Protein 4EQP (pdb70)

Organism: Staphylococcus aureus (NCBI:txid1280)

CATH classification: 2.40.50.90

Sequence (129 aa):
LHHKEPATLIKKAIDGDTTVVKLMMYKGQPMMTFRLLLLVDTPEFNEKKYGPEASAFTKKMVENAKKKDEVVEFDKGQQRTTDKYGRGLAYIIYADGKMVNEALVRQGLAKVAYVYKGNNTHEQQLLRKAEAQAKKEKLNIWS

Solvent-accessible surface area: 7107 Å² total; per-residue (Å²): 81,113,89,21,110,11,88,52,69,106,26,77,23,0,9,13,0,58,0,74,21,160,52,115,76,42,43,0,24,2,11,2,0,53,4,19,95,132,135,86,164,44,0,56,92,0,18,58,50,0,96,136,28,2,79,92,18,191,120,12,24,0,7,11,7,167,26,128,114,71,32,176,154,52,64,0,28,0,0,0,15,7,80,49,116,11,0,0,52,3,0,0,68,65,0,10,0,96,16,25,125,48,146,194,40,8,51,75,33,31,126,79,0,92,132,3,24,40,70,0,94,162,90,132,49,50,40,48,98

Structure (mmCIF, N/CA/C/O backbone):
data_4EQP
#
_entry.id   4EQP
#
_cell.length_a   31.167
_cell.length_b   60.487
_cell.length_c   38.124
_cell.angle_alpha   90.000
_cell.angle_beta   94.280
_cell.angle_gamma   90.000
#
_symmetry.space_group_name_H-M   'P 1 21 1'
#
loop_
_entity.id
_entity.type
_entity.pdbx_description
1 polymer Thermonuclease
2 non-polymer 'CALCIUM ION'
3 non-polymer "THYMIDINE-3',5'-DIPHOSPHATE"
4 water water
#
loop_
_atom_site.group_PDB
_atom_site.id
_atom_site.type_symbol
_atom_site.label_atom_id
_atom_site.label_alt_id
_atom_site.label_comp_id
_atom_site.label_asym_id
_atom_site.label_entity_id
_atom_site.label_seq_id
_atom_site.pdbx_PDB_ins_code
_atom_site.Cartn_x
_atom_site.Cartn_y
_atom_site.Cartn_z
_atom_site.occupancy
_atom_site.B_iso_or_equiv
_atom_site.auth_seq_id
_atom_site.auth_comp_id
_atom_site.auth_asym_id
_atom_site.auth_atom_id
_atom_site.pdbx_PDB_model_num
ATOM 1 N N . LEU A 1 7 ? 1.370 -39.243 -8.991 1.00 23.12 7 LEU A N 1
ATOM 2 C CA . LEU A 1 7 ? 2.547 -39.769 -8.219 1.00 18.44 7 LEU A CA 1
ATOM 3 C C . LEU A 1 7 ? 2.306 -41.171 -7.688 1.00 19.26 7 LEU A C 1
ATOM 4 O O . LEU A 1 7 ? 1.133 -41.619 -7.571 1.00 22.72 7 LEU A O 1
ATOM 9 N N . HIS A 1 8 ? 3.376 -41.860 -7.330 1.00 16.47 8 HIS A N 1
ATOM 10 C CA A HIS A 1 8 ? 3.177 -43.161 -6.781 0.50 17.45 8 HIS A CA 1
ATOM 11 C CA B HIS A 1 8 ? 3.351 -43.280 -6.958 0.50 15.04 8 HIS A CA 1
ATOM 12 C C . HIS A 1 8 ? 4.103 -43.465 -5.649 1.00 15.08 8 HIS A C 1
ATOM 13 O O . HIS A 1 8 ? 5.246 -42.976 -5.545 1.00 15.31 8 HIS A O 1
ATOM 26 N N . LYS A 1 9 ? 3.560 -44.209 -4.707 1.00 14.68 9 LYS A N 1
ATOM 27 C CA . LYS A 1 9 ? 4.317 -44.631 -3.544 1.00 14.02 9 LYS A CA 1
ATOM 28 C C . LYS A 1 9 ? 5.171 -45.845 -3.905 1.00 12.17 9 LYS A C 1
ATOM 29 O O . LYS A 1 9 ? 4.753 -46.767 -4.636 1.00 15.41 9 LYS A O 1
ATOM 35 N N . GLU A 1 10 ? 6.400 -45.844 -3.399 1.00 11.79 10 GLU A N 1
ATOM 36 C CA . GLU A 1 10 ? 7.377 -46.921 -3.572 1.00 11.49 10 GLU A CA 1
ATOM 37 C C . GLU A 1 10 ? 7.873 -47.420 -2.232 1.00 11.89 10 GLU A C 1
ATOM 38 O O . GLU A 1 10 ? 7.977 -46.670 -1.270 1.00 11.44 10 GLU A O 1
ATOM 44 N N . PRO A 1 11 ? 8.326 -48.683 -2.171 1.00 11.97 11 PRO A N 1
ATOM 45 C CA . PRO A 1 11 ? 8.787 -49.203 -0.902 1.00 12.70 11 PRO A CA 1
ATOM 46 C C . PRO A 1 11 ? 10.118 -48.590 -0.471 1.00 11.81 11 PRO A C 1
ATOM 47 O O . PRO A 1 11 ? 11.002 -48.268 -1.270 1.00 12.40 11 PRO A O 1
ATOM 51 N N . ALA A 1 12 ? 10.266 -48.580 0.858 1.00 11.73 12 ALA A N 1
ATOM 52 C CA . ALA A 1 12 ? 11.585 -48.289 1.497 1.00 10.51 12 ALA A CA 1
ATOM 53 C C . ALA A 1 12 ? 11.575 -48.880 2.854 1.00 11.88 12 ALA A C 1
ATOM 54 O O . ALA A 1 12 ? 10.499 -49.195 3.376 1.00 15.43 12 ALA A O 1
ATOM 56 N N . THR A 1 13 ? 12.738 -49.068 3.438 1.00 12.80 13 THR A N 1
ATOM 57 C CA . THR A 1 13 ? 12.825 -49.412 4.839 1.00 14.33 13 THR A CA 1
ATOM 58 C C . THR A 1 13 ? 13.626 -48.370 5.612 1.00 12.97 13 THR A C 1
ATOM 59 O O . THR A 1 13 ? 14.568 -47.808 5.108 1.00 13.84 13 THR A O 1
ATOM 63 N N . LEU A 1 14 ? 13.265 -48.152 6.855 1.00 13.13 14 LEU A N 1
ATOM 64 C CA . LEU A 1 14 ? 13.976 -47.197 7.677 1.00 14.20 14 LEU A CA 1
ATOM 65 C C . LEU A 1 14 ? 15.372 -47.771 7.913 1.00 13.34 14 LEU A C 1
ATOM 66 O O . LEU A 1 14 ? 15.526 -48.910 8.388 1.00 16.06 14 LEU A O 1
ATOM 71 N N . ILE A 1 15 ? 16.367 -46.912 7.780 1.00 13.21 15 ILE A N 1
ATOM 72 C CA . ILE A 1 15 ? 17.708 -47.161 8.330 1.00 16.62 15 ILE A CA 1
ATOM 73 C C . ILE A 1 15 ? 17.864 -46.385 9.639 1.00 17.41 15 ILE A C 1
ATOM 74 O O . ILE A 1 15 ? 18.181 -46.993 10.684 1.00 20.87 15 ILE A O 1
ATOM 79 N N . LYS A 1 16 ? 17.660 -45.077 9.619 1.00 16.79 16 LYS A N 1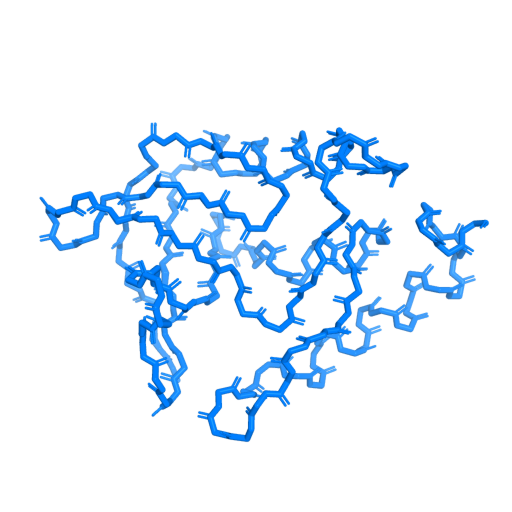
ATOM 80 C CA A LYS A 1 16 ? 17.664 -44.340 10.851 0.50 18.63 16 LYS A CA 1
ATOM 81 C CA B LYS A 1 16 ? 17.789 -44.288 10.839 0.50 19.58 16 LYS A CA 1
ATOM 82 C C . LYS A 1 16 ? 17.048 -42.971 10.695 1.00 18.68 16 LYS A C 1
ATOM 83 O O . LYS A 1 16 ? 17.210 -42.257 9.693 1.00 17.77 16 LYS A O 1
ATOM 94 N N . ALA A 1 17 ? 16.310 -42.597 11.711 1.00 20.14 17 ALA A N 1
ATOM 95 C CA . ALA A 1 17 ? 15.839 -41.261 11.840 1.00 20.96 17 ALA A CA 1
ATOM 96 C C . ALA A 1 17 ? 17.030 -40.306 12.017 1.00 20.42 17 ALA A C 1
ATOM 97 O O . ALA A 1 17 ? 18.057 -40.689 12.613 1.00 25.30 17 ALA A O 1
ATOM 99 N N . ILE A 1 18 ? 16.966 -39.126 11.408 1.00 15.75 18 ILE A N 1
ATOM 100 C CA . ILE A 1 18 ? 18.040 -38.156 11.555 1.00 15.23 18 ILE A CA 1
ATOM 101 C C . ILE A 1 18 ? 17.557 -36.896 12.271 1.00 15.65 18 ILE A C 1
ATOM 102 O O . ILE A 1 18 ? 17.974 -36.628 13.413 1.00 17.79 18 ILE A O 1
ATOM 107 N N . ASP A 1 19 ? 16.634 -36.147 11.674 1.00 14.02 19 ASP A N 1
ATOM 108 C CA . ASP A 1 19 ? 16.042 -34.994 12.363 1.00 13.42 19 ASP A CA 1
ATOM 109 C C . ASP A 1 19 ? 14.631 -34.781 11.868 1.00 12.23 19 ASP A C 1
ATOM 110 O O . ASP A 1 19 ? 14.060 -35.683 11.285 1.00 13.27 19 ASP A O 1
ATOM 115 N N . GLY A 1 20 ? 14.064 -33.609 12.088 1.00 12.26 20 GLY A N 1
ATOM 116 C CA . GLY A 1 20 ? 12.658 -33.434 11.756 1.00 12.53 20 GLY A CA 1
ATOM 117 C C . GLY A 1 20 ? 12.321 -33.642 10.271 1.00 9.73 20 GLY A C 1
ATOM 118 O O . GLY A 1 20 ? 11.243 -34.107 9.946 1.00 10.80 20 GLY A O 1
ATOM 119 N N . ASP A 1 21 ? 13.220 -33.253 9.367 1.00 10.46 21 ASP A N 1
ATOM 120 C CA . ASP A 1 21 ? 12.926 -33.299 7.927 1.00 9.68 21 ASP A CA 1
ATOM 121 C C . ASP A 1 21 ? 13.923 -34.072 7.139 1.00 8.72 21 ASP A C 1
ATOM 122 O O . ASP A 1 21 ? 13.883 -33.998 5.886 1.00 8.94 21 ASP A O 1
ATOM 127 N N . THR A 1 22 ? 14.753 -34.911 7.784 1.00 10.28 22 THR A N 1
ATOM 128 C CA A THR A 1 22 ? 15.645 -35.830 7.053 0.67 9.81 22 THR A CA 1
ATOM 129 C CA B THR A 1 22 ? 15.723 -35.766 7.107 0.33 10.54 22 THR A CA 1
ATOM 130 C C . THR A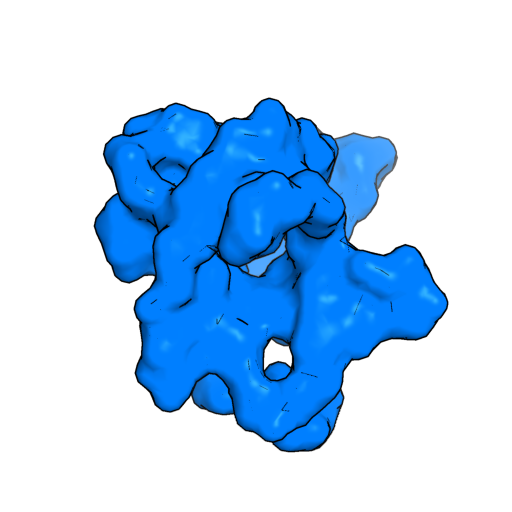 1 22 ? 15.608 -37.169 7.712 1.00 10.33 22 THR A C 1
ATOM 131 O O . THR A 1 22 ? 15.571 -37.303 8.944 1.00 11.81 22 THR A O 1
ATOM 138 N N . VAL A 1 23 ? 15.631 -38.191 6.874 1.00 10.96 23 VAL A N 1
ATOM 139 C CA A VAL A 1 23 ? 15.617 -39.552 7.353 0.50 11.89 23 VAL A CA 1
ATOM 140 C CA B VAL A 1 23 ? 15.470 -39.610 7.305 0.50 11.90 23 VAL A CA 1
ATOM 141 C C . VAL A 1 23 ? 16.381 -40.427 6.402 1.00 12.87 23 VAL A C 1
ATOM 142 O O . VAL A 1 23 ? 16.366 -40.225 5.172 1.00 13.30 23 VAL A O 1
ATOM 149 N N . LYS A 1 24 ? 17.100 -41.391 6.951 1.00 12.33 24 LYS A N 1
ATOM 150 C CA . LYS A 1 24 ? 17.888 -42.340 6.137 1.00 12.25 24 LYS A CA 1
ATOM 151 C C . LYS A 1 24 ? 17.062 -43.571 5.903 1.00 11.40 24 LYS A C 1
ATOM 152 O O . LYS A 1 24 ? 16.620 -44.229 6.871 1.00 13.54 24 LYS A O 1
ATOM 158 N N . LEU A 1 25 ? 16.823 -43.879 4.633 1.00 11.17 25 LEU A N 1
ATOM 159 C CA . LEU A 1 25 ? 16.039 -45.037 4.210 1.00 11.58 25 LEU A CA 1
ATOM 160 C C . LEU A 1 25 ? 16.813 -45.885 3.234 1.00 12.15 25 LEU A C 1
ATOM 161 O O . LEU A 1 25 ? 17.661 -45.385 2.493 1.00 13.41 25 LEU A O 1
ATOM 166 N N . MET A 1 26 ? 16.442 -47.159 3.173 1.00 11.03 26 MET A N 1
ATOM 167 C CA A MET A 1 26 ? 16.933 -48.030 2.111 0.50 11.79 26 MET A CA 1
ATOM 168 C CA B MET A 1 26 ? 16.964 -47.990 2.100 0.50 11.56 26 MET A CA 1
ATOM 169 C C . MET A 1 26 ? 15.908 -47.973 0.999 1.00 10.00 26 MET A C 1
ATOM 170 O O . MET A 1 26 ? 14.755 -48.379 1.226 1.00 12.49 26 MET A O 1
ATOM 179 N N . TYR A 1 27 ? 16.303 -47.549 -0.199 1.00 10.44 27 TYR A N 1
ATOM 180 C CA . TYR A 1 27 ? 15.428 -47.385 -1.339 1.00 10.36 27 TYR A CA 1
ATOM 181 C C . TYR A 1 27 ? 16.032 -48.097 -2.532 1.00 11.23 27 TYR A C 1
ATOM 182 O O . TYR A 1 27 ? 17.230 -47.880 -2.807 1.00 11.50 27 TYR A O 1
ATOM 191 N N . LYS A 1 28 ? 15.272 -49.002 -3.129 1.00 12.35 28 LYS A N 1
ATOM 192 C CA . LYS A 1 28 ? 15.816 -49.892 -4.176 1.00 13.07 28 LYS A CA 1
ATOM 193 C C . LYS A 1 28 ? 17.107 -50.555 -3.693 1.00 13.25 28 LYS A C 1
ATOM 194 O O . LYS A 1 28 ? 18.039 -50.784 -4.468 1.00 15.77 28 LYS A O 1
ATOM 200 N N . GLY A 1 29 ? 17.130 -50.939 -2.424 1.00 11.26 29 GLY A N 1
ATOM 201 C CA . GLY A 1 29 ? 18.256 -51.693 -1.850 1.00 11.46 29 GLY A CA 1
ATOM 202 C C . GLY A 1 29 ? 19.496 -50.883 -1.567 1.00 10.54 29 GLY A C 1
ATOM 203 O O . GLY A 1 29 ? 20.473 -51.487 -1.190 1.00 11.87 29 GLY A O 1
ATOM 204 N N . GLN A 1 30 ? 19.434 -49.530 -1.645 1.00 11.31 30 GLN A N 1
ATOM 205 C CA . GLN A 1 30 ? 20.603 -48.675 -1.402 1.00 11.24 30 GLN A CA 1
ATOM 206 C C . GLN A 1 30 ? 20.294 -47.689 -0.287 1.00 9.78 30 GLN A C 1
ATOM 207 O O . GLN A 1 30 ? 19.178 -47.149 -0.226 1.00 11.72 30 GLN A O 1
ATOM 213 N N . PRO A 1 31 ? 21.265 -47.391 0.561 1.00 11.38 31 PRO A N 1
ATOM 214 C CA . PRO A 1 31 ? 21.009 -46.389 1.600 1.00 12.61 31 PRO A CA 1
ATOM 215 C C . PRO A 1 31 ? 20.976 -45.003 0.972 1.00 14.29 31 PRO A C 1
ATOM 216 O O . PRO A 1 31 ? 21.889 -44.648 0.221 1.00 16.23 31 PRO A O 1
ATOM 220 N N . MET A 1 32 ? 20.029 -44.179 1.407 1.00 14.54 32 MET A N 1
ATOM 221 C CA A MET A 1 32 ? 19.951 -42.797 0.976 0.50 16.20 32 MET A CA 1
ATOM 222 C CA B MET A 1 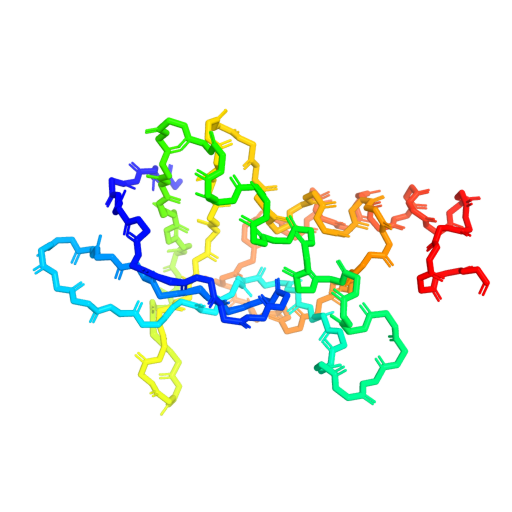32 ? 19.870 -42.800 0.899 0.50 16.71 32 MET A CA 1
ATOM 223 C C . MET A 1 32 ? 19.392 -41.933 2.067 1.00 15.52 32 MET A C 1
ATOM 224 O O . MET A 1 32 ? 18.455 -42.333 2.793 1.00 15.64 32 MET A O 1
ATOM 233 N N . THR A 1 33 ? 19.948 -40.742 2.171 1.00 12.62 33 THR A N 1
ATOM 234 C CA . THR A 1 33 ? 19.341 -39.715 3.029 1.00 11.37 33 THR A CA 1
ATOM 235 C C . THR A 1 33 ? 18.251 -39.047 2.233 1.00 10.39 33 THR A C 1
ATOM 236 O O . THR A 1 33 ? 18.524 -38.524 1.157 1.00 11.99 33 THR A O 1
ATOM 240 N N . PHE A 1 34 ? 17.036 -39.003 2.752 1.00 9.90 34 PHE A N 1
ATOM 241 C CA . PHE A 1 34 ? 15.912 -38.243 2.174 1.00 9.36 34 PHE A CA 1
ATOM 242 C C . PHE A 1 34 ? 15.651 -36.962 2.935 1.00 9.00 34 PHE A C 1
ATOM 243 O O . PHE A 1 34 ? 15.629 -36.956 4.170 1.00 10.96 34 PHE A O 1
ATOM 251 N N . ARG A 1 35 ? 15.469 -35.903 2.188 1.00 8.90 35 ARG A N 1
ATOM 252 C CA . ARG A 1 35 ? 14.998 -34.624 2.652 1.00 8.45 35 ARG A CA 1
ATOM 253 C C . ARG A 1 35 ? 13.540 -34.523 2.273 1.00 8.40 35 ARG A C 1
ATOM 254 O O . ARG A 1 35 ? 13.183 -34.663 1.087 1.00 9.47 35 ARG A O 1
ATOM 262 N N . LEU A 1 36 ? 12.695 -34.191 3.221 1.00 7.77 36 LEU A N 1
ATOM 263 C CA A LEU A 1 36 ? 11.259 -34.122 2.959 0.50 7.54 36 LEU A CA 1
ATOM 264 C CA B LEU A 1 36 ? 11.236 -34.091 2.977 0.50 7.55 36 LEU A CA 1
ATOM 265 C C . LEU A 1 36 ? 10.907 -32.908 2.107 1.00 7.69 36 LEU A C 1
ATOM 266 O O . LEU A 1 36 ? 11.336 -31.758 2.405 1.00 9.16 36 LEU A O 1
ATOM 275 N N . LEU A 1 37 ? 10.167 -33.142 1.029 1.00 7.19 37 LEU A N 1
ATOM 276 C CA . LEU A 1 37 ? 9.719 -32.027 0.185 1.00 7.33 37 LEU A CA 1
ATOM 277 C C . LEU A 1 37 ? 8.788 -31.094 0.898 1.00 7.14 37 LEU A C 1
ATOM 278 O O . LEU A 1 37 ? 7.943 -31.492 1.706 1.00 7.98 37 LEU A O 1
ATOM 283 N N . LEU A 1 38 ? 8.925 -29.807 0.554 1.00 7.73 38 LEU A N 1
ATOM 284 C CA . LEU A 1 38 ? 7.944 -28.740 0.851 1.00 7.79 38 LEU A CA 1
ATOM 285 C C . LEU A 1 38 ? 7.869 -28.322 2.310 1.00 7.20 38 LEU A C 1
ATOM 286 O O . LEU A 1 38 ? 6.978 -27.552 2.660 1.00 8.57 38 LEU A O 1
ATOM 291 N N . VAL A 1 39 ? 8.854 -28.738 3.117 1.00 7.47 39 VAL A N 1
ATOM 292 C CA . VAL A 1 39 ? 8.807 -28.372 4.527 1.00 8.15 39 VAL A CA 1
ATOM 293 C C . VAL A 1 39 ? 10.149 -27.922 5.008 1.00 7.60 39 VAL A C 1
ATOM 294 O O . VAL A 1 39 ? 11.190 -28.203 4.411 1.00 8.86 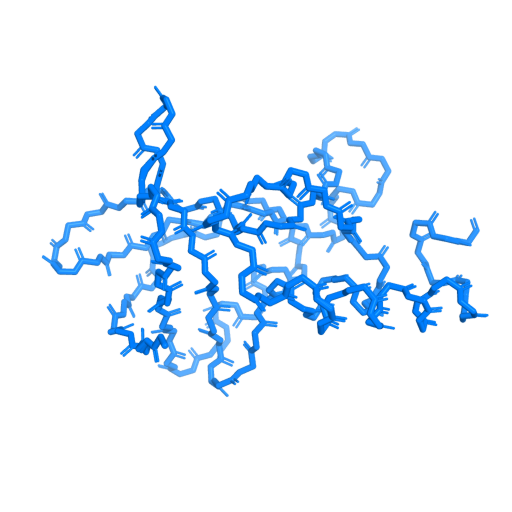39 VAL A O 1
ATOM 298 N N . ASP A 1 40 ? 10.112 -27.263 6.162 1.00 8.91 40 ASP A N 1
ATOM 299 C CA . ASP A 1 40 ? 11.337 -26.896 6.900 1.00 10.31 40 ASP A CA 1
ATOM 300 C C . ASP A 1 40 ? 11.056 -27.069 8.380 1.00 9.20 40 ASP A C 1
ATOM 301 O O . ASP A 1 40 ? 10.219 -26.372 8.939 1.00 11.20 40 ASP A O 1
ATOM 306 N N . THR A 1 41 ? 11.717 -28.043 9.013 1.00 10.75 41 THR A N 1
ATOM 307 C CA . THR A 1 41 ? 11.689 -28.144 10.478 1.00 11.24 41 THR A CA 1
ATOM 308 C C . THR A 1 41 ? 12.817 -27.298 11.056 1.00 11.90 41 THR A C 1
ATOM 309 O O . THR A 1 41 ? 13.855 -27.154 10.428 1.00 13.02 41 THR A O 1
ATOM 313 N N . PRO A 1 42 ? 12.693 -26.901 12.310 1.00 12.30 42 PRO A N 1
ATOM 314 C CA . PRO A 1 42 ? 13.840 -26.242 12.989 1.00 14.56 42 PRO A CA 1
ATOM 315 C C . PRO A 1 42 ? 14.982 -27.254 13.109 1.00 16.03 42 PRO A C 1
ATOM 316 O O . PRO A 1 42 ? 14.753 -28.460 13.189 1.00 15.37 42 PRO A O 1
ATOM 320 N N . GLU A 1 43 ? 16.225 -26.760 13.090 1.00 18.24 43 GLU A N 1
ATOM 321 C CA . GLU A 1 43 ? 17.372 -27.607 13.381 1.00 19.49 43 GLU A CA 1
ATOM 322 C C . GLU A 1 43 ? 17.300 -28.097 14.841 1.00 20.11 43 GLU A C 1
ATOM 323 O O . GLU A 1 43 ? 16.635 -27.479 15.690 1.00 19.13 43 GLU A O 1
ATOM 329 N N . PHE A 1 44 ? 17.939 -29.242 15.094 1.00 19.10 50 PHE A N 1
ATOM 330 C CA . PHE A 1 44 ? 17.910 -29.798 16.426 1.00 21.90 50 PHE A CA 1
ATOM 331 C C . PHE A 1 44 ? 18.297 -28.801 17.508 1.00 24.70 50 PHE A C 1
ATOM 332 O O . PHE A 1 44 ? 17.719 -28.801 18.596 1.00 25.54 50 PHE A O 1
ATOM 340 N N . ASN A 1 45 ? 19.241 -27.911 17.218 1.00 24.11 51 ASN A N 1
ATOM 341 C CA . ASN A 1 45 ? 19.643 -26.923 18.215 1.00 27.53 51 ASN A CA 1
ATOM 342 C C . ASN A 1 45 ? 18.713 -25.715 18.381 1.00 26.39 51 ASN A C 1
ATOM 343 O O . ASN A 1 45 ? 18.982 -24.837 19.181 1.00 28.72 51 ASN A O 1
ATOM 348 N N . GLU A 1 46 ? 17.579 -25.705 17.678 1.00 23.77 52 GLU A N 1
ATOM 349 C CA . GLU A 1 46 ? 16.659 -24.537 17.687 1.00 22.77 52 GLU A CA 1
ATOM 350 C C . GLU A 1 46 ? 15.337 -24.869 18.386 1.00 22.55 52 GLU A C 1
ATOM 351 O O . GLU A 1 46 ? 15.048 -26.040 18.602 1.00 22.51 52 GLU A O 1
ATOM 357 N N . LYS A 1 47 ? 14.533 -23.871 18.734 1.00 24.06 53 LYS A N 1
ATOM 358 C CA A LYS A 1 47 ? 13.269 -24.146 19.390 0.50 24.33 53 LYS A CA 1
ATOM 359 C CA B LYS A 1 47 ? 13.275 -24.159 19.397 0.50 24.51 53 LYS A CA 1
ATOM 360 C C . LYS A 1 47 ? 12.392 -25.033 18.507 1.00 22.32 53 LYS A C 1
ATOM 361 O O . LYS A 1 47 ? 12.264 -24.785 17.313 1.00 21.71 53 LYS A O 1
ATOM 372 N N . TYR A 1 48 ? 11.780 -26.042 19.118 1.00 19.76 54 TYR A N 1
ATOM 373 C CA . TYR A 1 48 ? 10.969 -27.061 18.441 1.00 17.91 54 TYR A CA 1
ATOM 374 C C . TYR A 1 48 ? 11.740 -28.061 17.639 1.00 18.30 54 TYR A C 1
ATOM 375 O O . TYR A 1 48 ? 11.129 -28.959 17.078 1.00 17.66 54 TYR A O 1
ATOM 384 N N . GLY A 1 49 ? 13.058 -27.887 17.517 1.00 19.41 55 GLY A N 1
ATOM 385 C CA . GLY A 1 49 ? 13.895 -28.821 16.764 1.00 18.15 55 GLY A CA 1
ATOM 386 C C . GLY A 1 49 ? 13.851 -30.219 17.355 1.00 17.00 55 GLY A C 1
ATOM 387 O O . GLY A 1 49 ? 13.616 -31.193 16.650 1.00 17.61 55 GLY A O 1
ATOM 388 N N . PRO A 1 50 ? 14.075 -30.344 18.677 1.00 18.25 56 PRO A N 1
ATOM 389 C CA . PRO A 1 50 ? 14.013 -31.671 19.289 1.00 18.81 56 PRO A CA 1
ATOM 390 C C . PRO A 1 50 ? 12.622 -32.273 19.160 1.00 16.16 56 PRO A C 1
ATOM 391 O O . PRO A 1 50 ? 12.506 -33.478 18.933 1.00 16.43 56 PRO A O 1
ATOM 395 N N . GLU A 1 51 ? 11.567 -31.452 19.260 1.00 16.56 57 GLU A N 1
ATOM 396 C CA . GLU A 1 51 ? 10.192 -31.960 19.173 1.00 16.48 57 GLU A CA 1
ATOM 397 C C . GLU A 1 51 ? 9.874 -32.413 17.726 1.00 14.01 57 GLU A C 1
ATOM 398 O O . GLU A 1 51 ? 9.286 -33.489 17.515 1.00 15.22 57 GLU A O 1
ATOM 404 N N . ALA A 1 52 ? 10.378 -31.664 16.723 1.00 14.50 58 ALA A N 1
ATOM 405 C CA . ALA A 1 52 ? 10.233 -32.095 15.329 1.00 13.28 58 ALA A CA 1
ATOM 406 C C . ALA A 1 52 ? 11.001 -33.381 15.074 1.00 13.09 58 ALA A C 1
ATOM 407 O O . ALA A 1 52 ? 10.438 -34.325 14.440 1.00 12.92 58 ALA A O 1
ATOM 409 N N . SER A 1 53 ? 12.251 -33.485 15.574 1.00 12.88 59 SER A N 1
ATOM 410 C CA . SER A 1 53 ? 12.970 -34.718 15.380 1.00 13.62 59 SER A CA 1
ATOM 411 C C . SER A 1 53 ? 12.233 -35.900 16.002 1.00 13.66 59 SER A C 1
ATOM 412 O O . SER A 1 53 ? 12.192 -36.991 15.410 1.00 14.74 59 SER A O 1
ATOM 415 N N . ALA A 1 54 ? 11.712 -35.717 17.220 1.00 14.31 60 ALA A N 1
ATOM 416 C CA . ALA A 1 54 ? 11.059 -36.820 17.910 1.00 16.11 60 ALA A CA 1
ATOM 417 C C . ALA A 1 54 ? 9.771 -37.247 17.207 1.00 16.07 60 ALA A C 1
ATOM 418 O O . ALA A 1 54 ? 9.453 -38.437 17.146 1.00 16.23 60 ALA A O 1
ATOM 420 N N . PHE A 1 55 ? 9.064 -36.268 16.634 1.00 14.78 61 PHE A N 1
ATOM 421 C CA . PHE A 1 55 ? 7.816 -36.547 15.936 1.00 14.53 61 PHE A CA 1
ATOM 422 C C . PHE A 1 55 ? 8.066 -37.380 14.660 1.00 13.33 61 PHE A C 1
ATOM 423 O O . PHE A 1 55 ? 7.428 -38.390 14.436 1.00 13.91 61 PHE A O 1
ATOM 431 N N . THR A 1 56 ? 9.038 -36.966 13.854 1.00 12.43 62 THR A N 1
ATOM 432 C CA . THR A 1 56 ? 9.394 -37.717 12.635 1.00 11.85 62 THR A CA 1
ATOM 433 C C . THR A 1 56 ? 9.905 -39.112 12.993 1.00 13.66 62 THR A C 1
ATOM 434 O O . THR A 1 56 ? 9.472 -40.102 12.403 1.00 14.02 62 THR A O 1
ATOM 438 N N . LYS A 1 57 ? 10.751 -39.189 14.027 1.00 13.94 63 LYS A N 1
ATOM 439 C CA . LYS A 1 57 ? 11.310 -40.492 14.402 1.00 15.60 63 LYS A CA 1
ATOM 440 C C . LYS A 1 57 ? 10.221 -41.478 14.809 1.00 16.66 63 LYS A C 1
ATOM 441 O O . LYS A 1 57 ? 10.234 -42.646 14.395 1.00 16.50 63 LYS A O 1
ATOM 447 N N . LYS A 1 58 ? 9.306 -41.037 15.633 1.00 16.06 64 LYS A N 1
ATOM 448 C CA . LYS A 1 58 ? 8.225 -41.895 16.059 1.00 18.27 64 LYS A CA 1
ATOM 449 C C . LYS A 1 58 ? 7.386 -42.378 14.911 1.00 16.66 64 LYS A C 1
ATOM 450 O O . LYS A 1 58 ? 7.089 -43.508 14.813 1.00 17.77 64 LYS A O 1
ATOM 456 N N . MET A 1 59 ? 7.038 -41.492 13.995 1.00 16.56 65 MET A N 1
ATOM 457 C CA . MET A 1 59 ? 6.282 -41.933 12.852 1.00 16.01 65 MET A CA 1
ATOM 458 C C . MET A 1 59 ? 6.967 -42.986 12.026 1.00 16.29 65 MET A C 1
ATOM 459 O O . MET A 1 59 ? 6.394 -43.970 11.713 1.00 18.58 65 MET A O 1
ATOM 464 N N . VAL A 1 60 ? 8.203 -42.760 11.681 1.00 14.86 66 VAL A N 1
ATOM 465 C CA . VAL A 1 60 ? 8.859 -43.636 10.743 1.00 15.92 66 VAL A CA 1
ATOM 466 C C . VAL A 1 60 ? 9.325 -44.952 11.392 1.00 17.71 66 VAL A C 1
ATOM 467 O O . VAL A 1 60 ? 9.412 -45.918 10.716 1.00 17.89 66 VAL A O 1
ATOM 471 N N . GLU A 1 61 ? 9.599 -44.913 12.683 1.00 15.76 67 GLU A N 1
ATOM 472 C CA . GLU A 1 61 ? 10.022 -46.115 13.452 1.00 20.16 67 GLU A CA 1
ATOM 473 C C . GLU A 1 61 ? 8.849 -46.994 13.779 1.00 20.39 67 GLU A C 1
ATOM 474 O O . GLU A 1 61 ? 8.957 -48.221 13.702 1.00 22.68 67 GLU A O 1
ATOM 480 N N . ASN A 1 62 ? 7.724 -46.383 14.161 1.00 21.26 68 ASN A N 1
ATOM 481 C CA . ASN A 1 62 ? 6.591 -47.192 14.640 1.00 23.67 68 ASN A CA 1
ATOM 482 C C . ASN A 1 62 ? 5.770 -47.797 13.496 1.00 21.46 68 ASN A C 1
ATOM 483 O O . ASN A 1 62 ? 5.054 -48.760 13.662 1.00 24.57 68 ASN A O 1
ATOM 488 N N . ALA A 1 63 ? 5.946 -47.272 12.292 1.00 20.35 69 ALA A N 1
ATOM 489 C CA . ALA A 1 63 ? 5.202 -47.746 11.140 1.00 19.83 69 ALA A CA 1
ATOM 490 C C . ALA A 1 63 ? 5.590 -49.150 10.793 1.00 21.27 69 ALA A C 1
ATOM 491 O O . ALA A 1 63 ? 6.792 -49.443 10.754 1.00 23.44 69 ALA A O 1
ATOM 493 N N . LYS A 1 64 ? 4.613 -49.906 10.311 1.00 21.43 70 LYS A N 1
ATOM 494 C CA . LYS A 1 64 ? 4.883 -51.213 9.722 1.00 24.47 70 LYS A CA 1
ATOM 495 C C . LYS A 1 64 ? 5.506 -51.078 8.335 1.00 22.14 70 LYS A C 1
ATOM 496 O O . LYS A 1 64 ? 6.283 -51.927 7.920 1.00 24.69 70 LYS A O 1
ATOM 502 N N . LYS A 1 65 ? 5.089 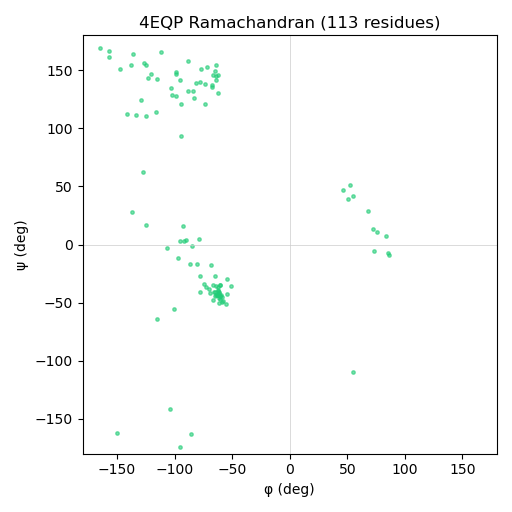-50.041 7.629 1.00 19.60 71 LYS A N 1
ATOM 503 C CA A LYS A 1 65 ? 5.425 -49.847 6.213 0.50 18.31 71 LYS A CA 1
ATOM 504 C CA B LYS A 1 65 ? 5.419 -49.843 6.208 0.50 18.45 71 LYS A CA 1
ATOM 505 C C . LYS A 1 65 ? 5.773 -48.386 6.018 1.00 16.59 71 LYS A C 1
ATOM 506 O O . LYS A 1 65 ? 4.899 -47.508 6.154 1.00 16.45 71 LYS A O 1
ATOM 517 N N . ASP A 1 66 ? 7.039 -48.103 5.690 1.00 14.00 72 ASP A N 1
ATOM 518 C CA . ASP A 1 66 ? 7.383 -46.752 5.190 1.00 12.91 72 ASP A CA 1
ATOM 519 C C . ASP A 1 66 ? 7.461 -46.764 3.658 1.00 12.63 72 ASP A C 1
ATOM 520 O O . ASP A 1 66 ? 7.820 -47.778 3.043 1.00 13.17 72 ASP A O 1
ATOM 525 N N . GLU A 1 67 ? 7.085 -45.640 3.030 1.00 11.69 73 GLU A N 1
ATOM 526 C CA . GLU A 1 67 ? 7.105 -45.514 1.588 1.00 10.79 73 GLU A CA 1
ATOM 527 C C . GLU A 1 67 ? 7.652 -44.131 1.217 1.00 11.50 73 GLU A C 1
ATOM 528 O O . GLU A 1 67 ? 7.536 -43.155 1.977 1.00 12.25 73 GLU A O 1
ATOM 534 N N . VAL A 1 68 ? 8.199 -44.091 0.014 1.00 10.29 74 VAL A N 1
ATOM 535 C CA A VAL A 1 68 ? 8.708 -42.873 -0.621 0.50 11.32 74 VAL A CA 1
ATOM 536 C CA B VAL A 1 68 ? 8.581 -42.787 -0.545 0.50 10.36 74 VAL A CA 1
ATOM 537 C C . VAL A 1 68 ? 7.834 -42.513 -1.813 1.00 11.10 74 VAL A C 1
ATOM 538 O O . VAL A 1 68 ? 7.508 -43.412 -2.589 1.00 12.63 74 VAL A O 1
ATOM 545 N N . GLU A 1 69 ? 7.551 -41.236 -2.035 1.00 10.71 75 GLU A N 1
ATOM 546 C CA . GLU A 1 69 ? 6.816 -40.812 -3.225 1.00 10.61 75 GLU A CA 1
ATOM 547 C C . GLU A 1 69 ? 7.574 -39.628 -3.782 1.00 9.96 75 GLU A C 1
ATOM 548 O O . GLU A 1 69 ? 7.603 -38.553 -3.190 1.00 9.98 75 GLU A O 1
ATOM 554 N N . PHE A 1 70 ? 8.195 -39.830 -4.953 1.00 9.36 76 PHE A N 1
ATOM 555 C CA . PHE A 1 70 ? 8.832 -38.733 -5.627 1.00 9.83 76 PHE A CA 1
ATOM 556 C C . PHE A 1 70 ? 7.808 -37.858 -6.303 1.00 10.38 76 PHE A C 1
ATOM 557 O O . PHE A 1 70 ? 6.703 -38.282 -6.627 1.00 12.12 76 PHE A O 1
ATOM 565 N N . ASP A 1 71 ? 8.124 -36.565 -6.446 1.00 11.20 77 ASP A N 1
ATOM 566 C CA . ASP A 1 71 ? 7.289 -35.667 -7.287 1.00 11.01 77 ASP A CA 1
ATOM 567 C C . ASP A 1 71 ? 7.731 -35.744 -8.746 1.00 12.43 77 ASP A C 1
ATOM 568 O O . ASP A 1 71 ? 8.451 -36.689 -9.097 1.00 14.54 77 ASP A O 1
ATOM 573 N N . LYS A 1 72 ? 7.331 -34.779 -9.559 1.00 12.75 78 LYS A N 1
ATOM 574 C CA . LYS A 1 72 ? 7.504 -34.859 -10.995 1.00 14.34 78 LYS A CA 1
ATOM 575 C C . LYS A 1 72 ? 8.866 -34.355 -11.429 1.00 15.14 78 LYS A C 1
ATOM 576 O O . LYS A 1 72 ? 9.236 -34.511 -12.613 1.00 17.90 78 LYS A O 1
ATOM 582 N N . GLY A 1 73 ? 9.550 -33.615 -10.568 1.00 14.39 79 GLY A N 1
ATOM 583 C CA . GLY A 1 73 ? 10.796 -32.950 -10.897 1.00 16.29 79 GLY A CA 1
ATOM 584 C C . GLY A 1 73 ? 11.991 -33.682 -10.308 1.00 14.95 79 GLY A C 1
ATOM 585 O O . GLY A 1 73 ? 12.093 -34.919 -10.281 1.00 16.46 79 GLY A O 1
ATOM 586 N N . GLN A 1 74 ? 12.925 -32.897 -9.865 1.00 16.60 80 GLN A N 1
ATOM 587 C CA A GLN A 1 74 ? 14.206 -33.381 -9.380 0.50 20.60 80 GLN A CA 1
ATOM 588 C CA B GLN A 1 74 ? 14.160 -33.404 -9.348 0.50 20.38 80 GLN A CA 1
ATOM 589 C C . GLN A 1 74 ? 14.014 -34.373 -8.213 1.00 16.81 80 GLN A C 1
ATOM 590 O O . GLN A 1 74 ? 13.268 -34.085 -7.344 1.00 16.24 80 GLN A O 1
ATOM 601 N N . ARG A 1 75 ? 14.701 -35.489 -8.288 1.00 14.88 81 ARG A N 1
ATOM 602 C CA . ARG A 1 75 ? 14.627 -36.509 -7.243 1.00 14.45 81 ARG A CA 1
ATOM 603 C C . ARG A 1 75 ? 15.739 -36.457 -6.233 1.00 13.62 81 ARG A C 1
ATOM 604 O O . ARG A 1 75 ? 15.686 -37.125 -5.208 1.00 12.89 81 ARG A O 1
ATOM 612 N N . THR A 1 76 ? 16.783 -35.678 -6.520 1.00 14.51 82 THR A N 1
ATOM 613 C CA A THR A 1 76 ? 17.836 -35.476 -5.539 0.50 15.16 82 THR A CA 1
ATOM 614 C CA B THR A 1 76 ? 17.952 -35.539 -5.650 0.50 16.63 82 THR A CA 1
ATOM 615 C C . THR A 1 76 ? 18.250 -34.024 -5.565 1.00 15.44 82 THR A C 1
ATOM 616 O O . THR A 1 76 ? 17.998 -33.284 -6.538 1.00 19.06 82 THR A O 1
ATOM 623 N N . ASP A 1 77 ? 18.746 -33.544 -4.436 1.00 13.89 83 ASP A N 1
ATOM 624 C CA . ASP A 1 77 ? 19.223 -32.185 -4.344 1.00 13.76 83 ASP A CA 1
ATOM 625 C C . ASP A 1 77 ? 20.727 -32.106 -4.562 1.00 13.85 83 ASP A C 1
ATOM 626 O O . ASP A 1 77 ? 21.375 -33.128 -4.814 1.00 14.72 83 ASP A O 1
ATOM 631 N N . LYS A 1 78 ? 21.281 -30.917 -4.381 1.00 14.76 84 LYS A N 1
ATOM 632 C CA . LYS A 1 78 ? 22.665 -30.656 -4.695 1.00 14.75 84 LYS A CA 1
ATOM 633 C C . LYS A 1 78 ? 23.583 -31.416 -3.731 1.00 15.51 84 LYS A C 1
ATOM 634 O O . LYS A 1 78 ? 24.785 -31.506 -4.003 1.00 16.98 84 LYS A O 1
ATOM 640 N N . TYR A 1 79 ? 23.071 -31.883 -2.591 1.00 12.68 85 TYR A N 1
ATOM 641 C CA . TYR A 1 79 ? 23.875 -32.634 -1.609 1.00 14.00 85 TYR A CA 1
ATOM 642 C C . TYR A 1 79 ? 23.705 -34.139 -1.832 1.00 15.65 85 TYR A C 1
ATOM 643 O O . TYR A 1 79 ? 24.326 -34.908 -1.103 1.00 19.81 85 TYR A O 1
ATOM 652 N N . GLY A 1 80 ? 22.963 -34.565 -2.835 1.00 12.84 86 GLY A N 1
ATOM 653 C CA . GLY A 1 80 ? 22.759 -35.996 -3.027 1.00 14.32 86 GLY A CA 1
ATOM 654 C C . GLY A 1 80 ? 21.641 -36.559 -2.172 1.00 13.12 86 GLY A C 1
ATOM 655 O O . GLY A 1 80 ? 21.480 -37.794 -2.146 1.00 16.03 86 GLY A O 1
ATOM 656 N N . ARG A 1 81 ? 20.880 -35.711 -1.465 1.00 11.73 87 ARG A N 1
ATOM 657 C CA . ARG A 1 81 ? 19.728 -36.222 -0.718 1.00 11.34 87 ARG A CA 1
ATOM 658 C C . ARG A 1 81 ? 18.569 -36.488 -1.642 1.00 11.12 87 ARG A C 1
ATOM 659 O O . ARG A 1 81 ? 18.309 -35.701 -2.554 1.00 13.31 87 ARG A O 1
ATOM 667 N N . GLY A 1 82 ? 17.854 -37.574 -1.420 1.00 10.82 88 GLY A N 1
ATOM 668 C CA . GLY A 1 82 ? 16.574 -37.803 -2.092 1.00 11.66 88 GLY A CA 1
ATOM 669 C C . GLY A 1 82 ? 15.568 -36.750 -1.723 1.00 10.15 88 GLY A C 1
ATOM 670 O O . GLY A 1 82 ? 15.583 -36.298 -0.553 1.00 12.93 88 GLY A O 1
ATOM 671 N N . LEU A 1 83 ? 14.711 -36.366 -2.620 1.00 9.67 89 LEU A N 1
ATOM 672 C CA . LEU A 1 83 ? 13.639 -35.397 -2.339 1.00 9.97 89 LEU A CA 1
ATOM 673 C C . LEU A 1 83 ? 12.304 -36.101 -2.506 1.00 10.81 89 LEU A C 1
ATOM 674 O O . LEU A 1 83 ? 11.964 -36.476 -3.655 1.00 10.90 89 LEU A O 1
ATOM 679 N N . ALA A 1 84 ? 11.543 -36.261 -1.437 1.00 9.06 90 ALA A N 1
ATOM 680 C CA . ALA A 1 84 ? 10.318 -37.048 -1.575 1.00 9.03 90 ALA A CA 1
ATOM 681 C C . ALA A 1 84 ? 9.332 -36.688 -0.511 1.00 8.02 90 ALA A C 1
ATOM 682 O O . ALA A 1 84 ? 9.625 -36.025 0.505 1.00 8.55 90 ALA A O 1
ATOM 684 N N . TYR A 1 85 ? 8.092 -37.154 -0.749 1.00 8.24 91 TYR A N 1
ATOM 685 C CA . TYR A 1 85 ? 7.094 -37.264 0.329 1.00 8.97 91 TYR A CA 1
ATOM 686 C C . TYR A 1 85 ? 7.237 -38.617 0.995 1.00 8.61 91 TYR A C 1
ATOM 687 O O . TYR A 1 85 ? 7.372 -39.637 0.274 1.00 10.51 91 TYR A O 1
ATOM 696 N N . ILE A 1 86 ? 7.278 -38.648 2.318 1.00 8.85 92 ILE A N 1
ATOM 697 C CA A ILE A 1 86 ? 7.524 -39.920 3.025 0.50 9.67 92 ILE A CA 1
ATOM 698 C CA B ILE A 1 86 ? 7.504 -39.921 3.015 0.50 9.72 92 ILE A CA 1
ATOM 699 C C . ILE A 1 86 ? 6.229 -40.286 3.722 1.00 10.28 92 ILE A C 1
ATOM 700 O O . ILE A 1 86 ? 5.606 -39.420 4.362 1.00 10.66 92 ILE A O 1
ATOM 709 N N . TYR A 1 87 ? 5.814 -41.538 3.598 1.00 11.00 93 TYR A N 1
ATOM 710 C CA . TYR A 1 87 ? 4.591 -42.024 4.241 1.00 10.34 93 TYR A CA 1
ATOM 711 C C . TYR A 1 87 ? 4.926 -43.081 5.272 1.00 12.65 93 TYR A C 1
ATOM 712 O O . TYR A 1 87 ? 5.840 -43.917 5.032 1.00 14.78 93 TYR A O 1
ATOM 721 N N . ALA A 1 88 ? 4.202 -43.068 6.388 1.00 12.49 94 ALA A N 1
ATOM 722 C CA . ALA A 1 88 ? 4.355 -44.052 7.448 1.00 14.00 94 ALA A CA 1
ATOM 723 C C . ALA A 1 88 ? 2.984 -44.666 7.670 1.00 14.62 94 ALA A C 1
ATOM 724 O O . ALA A 1 88 ? 2.038 -43.981 8.058 1.00 15.77 94 ALA A O 1
ATOM 726 N N . ASP A 1 89 ? 2.837 -45.936 7.299 1.00 15.87 95 ASP A N 1
ATOM 727 C CA . ASP A 1 89 ? 1.519 -46.599 7.308 1.00 16.99 95 ASP A CA 1
ATOM 728 C C . ASP A 1 89 ? 0.456 -45.696 6.664 1.00 19.21 95 ASP A C 1
ATOM 729 O O . ASP A 1 89 ? -0.673 -45.539 7.163 1.00 19.31 95 ASP A O 1
ATOM 734 N N . GLY A 1 90 ? 0.806 -45.140 5.522 1.00 16.69 96 GLY A N 1
ATOM 735 C CA . GLY A 1 90 ? -0.116 -44.421 4.664 1.00 16.75 96 GLY A CA 1
ATOM 736 C C . GLY A 1 90 ? -0.300 -42.950 5.017 1.00 17.18 96 GLY A C 1
ATOM 737 O O . GLY A 1 90 ? -1.006 -42.240 4.319 1.00 18.68 96 GLY A O 1
ATOM 738 N N . LYS A 1 91 ? 0.278 -42.511 6.144 1.00 14.33 97 LYS A N 1
ATOM 739 C CA . LYS A 1 91 ? 0.143 -41.113 6.608 1.00 15.69 97 LYS A CA 1
ATOM 740 C C . LYS A 1 91 ? 1.397 -40.341 6.195 1.00 12.69 97 LYS A C 1
ATOM 741 O O . LYS A 1 91 ? 2.525 -40.776 6.440 1.00 12.50 97 LYS A O 1
ATOM 747 N N . MET A 1 92 ? 1.196 -39.226 5.529 1.00 12.06 98 MET A N 1
ATOM 748 C CA . MET A 1 92 ? 2.316 -38.452 5.046 1.00 10.62 98 MET A CA 1
ATOM 749 C C . MET A 1 92 ? 3.014 -37.730 6.180 1.00 10.25 98 MET A C 1
ATOM 750 O O . MET A 1 92 ? 2.398 -36.919 6.878 1.00 10.81 98 MET A O 1
ATOM 755 N N . VAL A 1 93 ? 4.286 -38.011 6.352 1.00 9.51 99 VAL A N 1
ATOM 756 C CA . VAL A 1 93 ? 5.075 -37.324 7.396 1.00 10.90 99 VAL A CA 1
ATOM 757 C C . VAL A 1 93 ? 5.108 -35.826 7.139 1.00 10.15 99 VAL A C 1
ATOM 758 O O . VAL A 1 93 ? 4.973 -35.034 8.056 1.00 10.28 99 VAL A O 1
ATOM 762 N N . ASN A 1 94 ? 5.338 -35.448 5.873 1.00 9.26 100 ASN A N 1
ATOM 763 C CA . ASN A 1 94 ? 5.483 -34.038 5.558 1.00 9.67 100 ASN A CA 1
ATOM 764 C C . ASN A 1 94 ? 4.256 -33.254 6.032 1.00 9.07 100 ASN A C 1
ATOM 765 O O . ASN A 1 94 ? 4.365 -32.192 6.667 1.00 10.37 100 ASN A O 1
ATOM 770 N N . GLU A 1 95 ? 3.069 -33.737 5.651 1.00 8.84 101 GLU A N 1
ATOM 771 C CA . GLU A 1 95 ? 1.818 -33.095 6.068 1.00 9.52 101 GLU A CA 1
ATOM 772 C C . GLU A 1 95 ? 1.650 -33.126 7.553 1.00 10.28 101 GLU A C 1
ATOM 773 O O . GLU A 1 95 ? 1.194 -32.132 8.136 1.00 10.99 101 GLU A O 1
ATOM 779 N N . ALA A 1 96 ? 1.927 -34.243 8.204 1.00 9.49 102 ALA A N 1
ATOM 780 C CA . ALA A 1 96 ? 1.692 -34.373 9.629 1.00 10.84 102 ALA A CA 1
ATOM 781 C C . ALA A 1 96 ? 2.539 -33.391 10.409 1.00 10.73 102 ALA A C 1
ATOM 782 O O . ALA A 1 96 ? 2.054 -32.774 11.361 1.00 12.26 102 ALA A O 1
ATOM 784 N N . LEU A 1 97 ? 3.795 -33.179 10.016 1.00 10.35 103 LEU A N 1
ATOM 785 C CA . LEU A 1 97 ? 4.659 -32.186 10.702 1.00 11.05 103 LEU A CA 1
ATOM 786 C C . LEU A 1 97 ? 4.043 -30.803 10.601 1.00 10.19 103 LEU A C 1
ATOM 787 O O . LEU A 1 97 ? 3.985 -30.050 11.568 1.00 11.26 103 LEU A O 1
ATOM 792 N N . VAL A 1 98 ? 3.611 -30.443 9.398 1.00 9.56 104 VAL A N 1
ATOM 793 C CA . VAL A 1 98 ? 2.999 -29.115 9.168 1.00 9.72 104 VAL A CA 1
ATOM 794 C C . VAL A 1 98 ? 1.726 -28.991 9.999 1.00 10.31 104 VAL A C 1
ATOM 795 O O . VAL A 1 98 ? 1.501 -27.964 10.654 1.00 10.66 104 VAL A O 1
ATOM 799 N N . ARG A 1 99 ? 0.919 -30.007 10.024 1.00 10.55 105 ARG A N 1
ATOM 800 C CA . ARG A 1 99 ? -0.341 -29.917 10.745 1.00 12.41 105 ARG A CA 1
ATOM 801 C C . ARG A 1 99 ? -0.139 -29.761 12.229 1.00 13.01 105 ARG A C 1
ATOM 802 O O . ARG A 1 99 ? -0.968 -29.186 12.882 1.00 13.77 105 ARG A O 1
ATOM 810 N N . GLN A 1 100 ? 0.975 -30.255 12.748 1.00 12.93 106 GLN A N 1
ATOM 811 C CA . GLN A 1 100 ? 1.268 -30.142 14.157 1.00 14.43 106 GLN A CA 1
ATOM 812 C C . GLN A 1 100 ? 2.030 -28.904 14.493 1.00 14.59 106 GLN A C 1
ATOM 813 O O . GLN A 1 100 ? 2.443 -28.714 15.631 1.00 14.75 106 GLN A O 1
ATOM 819 N N . GLY A 1 101 ? 2.272 -28.041 13.540 1.00 13.15 107 GLY A N 1
ATOM 820 C CA . GLY A 1 101 ? 3.067 -26.855 13.834 1.00 12.97 107 GLY A CA 1
ATOM 821 C C . GLY A 1 101 ? 4.520 -27.138 14.155 1.00 12.51 107 GLY A C 1
ATOM 822 O O . GLY A 1 101 ? 5.175 -26.338 14.827 1.00 13.94 107 GLY A O 1
ATOM 823 N N . LEU A 1 102 ? 5.071 -28.223 13.603 1.00 11.79 108 LEU A N 1
ATOM 824 C CA . LEU A 1 102 ? 6.477 -28.587 13.800 1.00 11.91 108 LEU A CA 1
ATOM 825 C C . LEU A 1 102 ? 7.354 -28.350 12.577 1.00 10.64 108 LEU A C 1
ATOM 826 O O . LEU A 1 102 ? 8.550 -28.548 12.614 1.00 12.70 108 LEU A O 1
ATOM 831 N N . ALA A 1 103 ? 6.723 -27.912 11.489 1.00 11.23 109 ALA A N 1
ATOM 832 C CA . ALA A 1 103 ? 7.424 -27.512 10.233 1.00 10.75 109 ALA A CA 1
ATOM 833 C C . ALA A 1 103 ? 6.622 -26.402 9.599 1.00 10.06 109 ALA A C 1
ATOM 834 O O . ALA A 1 103 ? 5.383 -26.330 9.757 1.00 11.92 109 ALA A O 1
ATOM 836 N N . LYS A 1 104 ? 7.296 -25.526 8.857 1.00 11.14 110 LYS A N 1
ATOM 837 C CA . LYS A 1 104 ? 6.640 -24.559 7.961 1.00 11.48 110 LYS A CA 1
ATOM 838 C C . LYS A 1 104 ? 6.666 -25.097 6.554 1.00 9.45 110 LYS A C 1
ATOM 839 O O . LYS A 1 104 ? 7.614 -25.820 6.150 1.00 10.19 110 LYS A O 1
ATOM 845 N N . VAL A 1 105 ? 5.664 -24.772 5.760 1.00 10.28 111 VAL A N 1
ATOM 846 C CA . VAL A 1 105 ? 5.729 -24.969 4.333 1.00 9.28 111 VAL A CA 1
ATOM 847 C C . VAL A 1 105 ? 6.873 -24.111 3.787 1.00 9.26 111 VAL A C 1
ATOM 848 O O . VAL A 1 105 ? 6.958 -22.906 4.135 1.00 9.67 111 VAL A O 1
ATOM 852 N N . ALA A 1 106 ? 7.751 -24.673 2.990 1.00 8.51 112 ALA A N 1
ATOM 853 C CA . ALA A 1 106 ? 8.955 -23.950 2.594 1.00 8.11 112 ALA A CA 1
ATOM 854 C C . ALA A 1 106 ? 9.569 -24.679 1.396 1.00 8.65 112 ALA A C 1
ATOM 855 O O . ALA A 1 106 ? 9.259 -25.868 1.139 1.00 8.88 112 ALA A O 1
ATOM 857 N N . TYR A 1 107 ? 10.545 -24.044 0.767 1.00 8.62 113 TYR A N 1
ATOM 858 C CA . TYR A 1 107 ? 11.276 -24.669 -0.334 1.00 9.91 113 TYR A CA 1
ATOM 859 C C . TYR A 1 107 ? 10.300 -25.207 -1.393 1.00 9.75 113 TYR A C 1
ATOM 860 O O . TYR A 1 107 ? 10.452 -26.317 -1.935 1.00 11.75 113 TYR A O 1
ATOM 869 N N . VAL A 1 108 ? 9.395 -24.352 -1.826 1.00 10.37 114 VAL A N 1
ATOM 870 C CA . VAL A 1 108 ? 8.386 -24.772 -2.812 1.00 10.88 114 VAL A CA 1
ATOM 871 C C . VAL A 1 108 ? 8.870 -24.431 -4.193 1.00 11.67 114 VAL A C 1
ATOM 872 O O . VAL A 1 108 ? 8.869 -23.235 -4.595 1.00 14.88 114 VAL A O 1
ATOM 876 N N . TYR A 1 109 ? 9.522 -25.368 -4.851 1.00 13.29 115 TYR A N 1
ATOM 877 C CA . TYR A 1 109 ? 10.076 -25.143 -6.199 1.00 14.62 115 TYR A CA 1
ATOM 878 C C . TYR A 1 109 ? 9.091 -25.639 -7.242 1.00 15.75 115 TYR A C 1
ATOM 879 O O . TYR A 1 109 ? 8.424 -26.700 -7.093 1.00 16.76 115 TYR A O 1
ATOM 888 N N . LYS A 1 110 ? 9.004 -24.885 -8.337 1.00 19.87 116 LYS A N 1
ATOM 889 C CA . LYS A 1 110 ? 7.985 -25.243 -9.326 1.00 23.31 116 LYS A CA 1
ATOM 890 C C . LYS A 1 110 ? 8.304 -26.587 -9.991 1.00 23.05 116 LYS A C 1
ATOM 891 O O . LYS A 1 110 ? 9.456 -26.984 -10.112 1.00 26.36 116 LYS A O 1
ATOM 897 N N . GLY A 1 111 ? 7.285 -27.407 -10.154 1.00 23.31 117 GLY A N 1
ATOM 898 C CA . GLY A 1 111 ? 7.572 -28.741 -10.650 1.00 25.18 117 GLY A CA 1
ATOM 899 C C . GLY A 1 111 ? 7.956 -29.847 -9.674 1.00 23.22 117 GLY A C 1
ATOM 900 O O . GLY A 1 111 ? 8.057 -30.970 -10.084 1.00 24.53 117 GLY A O 1
ATOM 901 N N . ASN A 1 112 ? 8.210 -29.548 -8.387 1.00 18.91 118 ASN A N 1
ATOM 902 C CA . ASN A 1 112 ? 8.088 -30.511 -7.304 1.00 17.26 118 ASN A CA 1
ATOM 903 C C . ASN A 1 112 ? 7.222 -29.875 -6.300 1.00 13.95 118 ASN A C 1
ATOM 904 O O . ASN A 1 112 ? 7.601 -29.788 -5.114 1.00 15.51 118 ASN A O 1
ATOM 909 N N . ASN A 1 113 ? 5.998 -29.590 -6.642 1.00 13.15 119 ASN A N 1
ATOM 910 C CA . ASN A 1 113 ? 5.075 -28.966 -5.721 1.00 13.97 119 ASN A CA 1
ATOM 911 C C . ASN A 1 113 ? 3.688 -29.556 -5.730 1.00 12.41 119 ASN A C 1
ATOM 912 O O . ASN A 1 113 ? 2.734 -28.870 -5.392 1.00 13.41 119 ASN A O 1
ATOM 917 N N . THR A 1 114 ? 3.568 -30.841 -6.077 1.00 11.71 120 THR A N 1
ATOM 918 C CA . THR A 1 114 ? 2.224 -31.438 -6.182 1.00 12.32 120 THR A CA 1
ATOM 919 C C . THR A 1 114 ? 1.390 -31.282 -4.926 1.00 12.49 120 THR A C 1
ATOM 920 O O . THR A 1 114 ? 0.194 -30.996 -4.995 1.00 13.75 120 THR A O 1
ATOM 924 N N . HIS A 1 115 ? 1.990 -31.487 -3.761 1.00 10.25 121 HIS A N 1
ATOM 925 C CA . HIS A 1 115 ? 1.243 -31.430 -2.517 1.00 10.48 121 HIS A CA 1
ATOM 926 C C . HIS A 1 115 ? 1.226 -30.072 -1.828 1.00 9.90 121 HIS A C 1
ATOM 927 O O . HIS A 1 115 ? 0.897 -29.965 -0.615 1.00 10.12 121 HIS A O 1
ATOM 934 N N . GLU A 1 116 ? 1.588 -29.023 -2.535 1.00 9.69 122 GLU A N 1
ATOM 935 C CA . GLU A 1 116 ? 1.674 -27.720 -1.879 1.00 11.24 122 GLU A CA 1
ATOM 936 C C . GLU A 1 116 ? 0.372 -27.290 -1.239 1.00 10.53 122 GLU A C 1
ATOM 937 O O .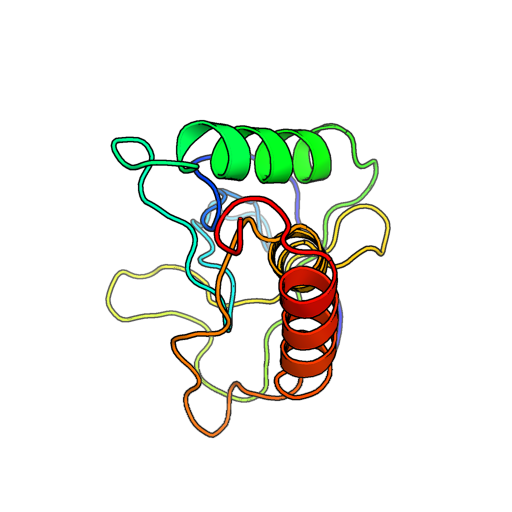 GLU A 1 116 ? 0.372 -26.836 -0.070 1.00 11.07 122 GLU A O 1
ATOM 943 N N . GLN A 1 117 ? -0.759 -27.368 -1.935 1.00 11.44 123 GLN A N 1
ATOM 944 C CA A GLN A 1 117 ? -1.928 -26.822 -1.336 0.50 12.30 123 GLN A CA 1
ATOM 945 C CA B GLN A 1 117 ? -2.040 -26.896 -1.404 0.50 12.87 123 GLN A CA 1
ATOM 946 C C . GLN A 1 117 ? -2.447 -27.691 -0.178 1.00 10.10 123 GLN A C 1
ATOM 947 O O . GLN A 1 117 ? -2.946 -27.159 0.816 1.00 11.30 123 GLN A O 1
ATOM 958 N N . LEU A 1 118 ? -2.255 -28.994 -0.225 1.00 10.26 124 LEU A N 1
ATOM 959 C CA . LEU A 1 118 ? -2.592 -29.860 0.891 1.00 11.41 124 LEU A CA 1
ATOM 960 C C . LEU A 1 118 ? -1.804 -29.392 2.116 1.00 11.34 124 LEU A C 1
ATOM 961 O O . LEU A 1 118 ? -2.307 -29.281 3.250 1.00 11.08 124 LEU A O 1
ATOM 966 N N . LEU A 1 119 ? -0.526 -29.108 1.938 1.00 9.50 125 LEU A N 1
ATOM 967 C CA . LEU A 1 119 ? 0.314 -28.694 3.055 1.00 9.84 125 LEU A CA 1
ATOM 968 C C . LEU A 1 119 ? 0.023 -27.273 3.548 1.00 8.72 125 LEU A C 1
ATOM 969 O O . LEU A 1 119 ? 0.043 -27.022 4.680 1.00 9.98 125 LEU A O 1
ATOM 974 N N . ARG A 1 120 ? -0.292 -26.385 2.645 1.00 8.96 126 ARG A N 1
ATOM 975 C CA . ARG A 1 120 ? -0.700 -25.050 3.074 1.00 10.79 126 ARG A CA 1
ATOM 976 C C . ARG A 1 120 ? -2.010 -25.068 3.889 1.00 10.12 126 ARG A C 1
ATOM 977 O O . ARG A 1 120 ? -2.132 -24.346 4.800 1.00 10.66 126 ARG A O 1
ATOM 985 N N . LYS A 1 121 ? -2.943 -25.965 3.539 1.00 10.63 127 LYS A N 1
ATOM 986 C CA . LYS A 1 121 ? -4.150 -26.109 4.350 1.00 11.13 127 LYS A CA 1
ATOM 987 C C . LYS A 1 121 ? -3.811 -26.624 5.750 1.00 10.69 127 LYS A C 1
ATOM 988 O O . LYS A 1 121 ? -4.358 -26.079 6.746 1.00 12.22 127 LYS A O 1
ATOM 994 N N . ALA A 1 122 ? -2.886 -27.569 5.839 1.00 10.20 128 ALA A N 1
ATOM 995 C CA . ALA A 1 122 ? -2.454 -28.035 7.171 1.00 11.31 128 ALA A CA 1
ATOM 996 C C . ALA A 1 122 ? -1.843 -26.927 7.958 1.00 10.73 128 ALA A C 1
ATOM 997 O O . ALA A 1 122 ? -2.057 -26.813 9.174 1.00 12.55 128 ALA A O 1
ATOM 999 N N . GLU A 1 123 ? -1.024 -26.102 7.326 1.00 10.59 129 GLU A N 1
ATOM 1000 C CA . GLU A 1 123 ? -0.354 -25.024 8.043 1.00 11.00 129 GLU A CA 1
ATOM 1001 C C . GLU A 1 123 ? -1.380 -24.012 8.541 1.00 12.87 129 GLU A C 1
ATOM 1002 O O . GLU A 1 123 ? -1.240 -23.492 9.667 1.00 12.49 129 GLU A O 1
ATOM 1008 N N . ALA A 1 124 ? -2.389 -23.686 7.731 1.00 12.29 130 ALA A N 1
ATOM 1009 C CA . ALA A 1 124 ? -3.399 -22.712 8.186 1.00 13.05 130 ALA A CA 1
ATOM 1010 C C . ALA A 1 124 ? -4.087 -23.260 9.418 1.00 13.93 130 ALA A C 1
ATOM 1011 O O . ALA A 1 124 ? -4.394 -22.506 10.355 1.00 15.13 130 ALA A O 1
ATOM 1013 N N . GLN A 1 125 ? -4.378 -24.549 9.410 1.00 13.30 131 GLN A N 1
ATOM 1014 C CA . GLN A 1 125 ? -5.002 -25.155 10.586 1.00 16.04 131 GLN A CA 1
ATOM 1015 C C . GLN A 1 125 ? -4.116 -25.127 11.831 1.00 16.34 131 GLN A C 1
ATOM 1016 O O . GLN A 1 125 ? -4.558 -24.737 12.930 1.00 19.13 131 GLN A O 1
ATOM 1022 N N . ALA A 1 126 ? -2.834 -25.446 11.684 1.00 14.39 132 ALA A N 1
ATOM 1023 C CA . ALA A 1 126 ? -1.901 -25.337 12.801 1.00 15.35 132 ALA A CA 1
ATOM 1024 C C . ALA A 1 126 ? -1.756 -23.931 13.308 1.00 15.85 132 ALA A C 1
ATOM 1025 O O . ALA A 1 126 ? -1.649 -23.717 14.534 1.00 17.79 132 ALA A O 1
ATOM 1027 N N . LYS A 1 127 ? -1.738 -22.964 12.410 1.00 14.97 133 LYS A N 1
ATOM 1028 C CA . LYS A 1 127 ? -1.615 -21.571 12.814 1.00 17.31 133 LYS A CA 1
ATOM 1029 C C . LYS A 1 127 ? -2.880 -21.103 13.533 1.00 18.33 133 LYS A C 1
ATOM 1030 O O . LYS A 1 127 ? -2.777 -20.383 14.548 1.00 22.91 133 LYS A O 1
ATOM 1036 N N . LYS A 1 128 ? -4.078 -21.473 13.047 1.00 17.24 134 LYS A N 1
ATOM 1037 C CA . LYS A 1 128 ? -5.349 -21.103 13.725 1.00 21.52 134 LYS A CA 1
ATOM 1038 C C . LYS A 1 128 ? -5.361 -21.707 15.133 1.00 21.69 134 LYS A C 1
ATOM 1039 O O . LYS A 1 128 ? -5.804 -21.061 16.112 1.00 26.72 134 LYS A O 1
ATOM 1045 N N . GLU A 1 129 ? -4.792 -22.891 15.285 1.00 23.20 135 GLU A N 1
ATOM 1046 C CA . GLU A 1 129 ? -4.756 -23.542 16.590 1.00 23.83 135 GLU A CA 1
ATOM 1047 C C . GLU A 1 129 ? -3.600 -23.097 17.448 1.00 23.53 135 GLU A C 1
ATOM 1048 O O . GLU A 1 129 ? -3.486 -23.521 18.614 1.00 27.64 135 GLU A O 1
ATOM 1054 N N . LYS A 1 130 ? -2.762 -22.217 16.915 1.00 23.37 136 LYS A N 1
ATOM 1055 C CA . LYS A 1 130 ? -1.593 -21.709 17.627 1.00 22.05 136 LYS A CA 1
ATOM 1056 C C . LYS A 1 130 ? -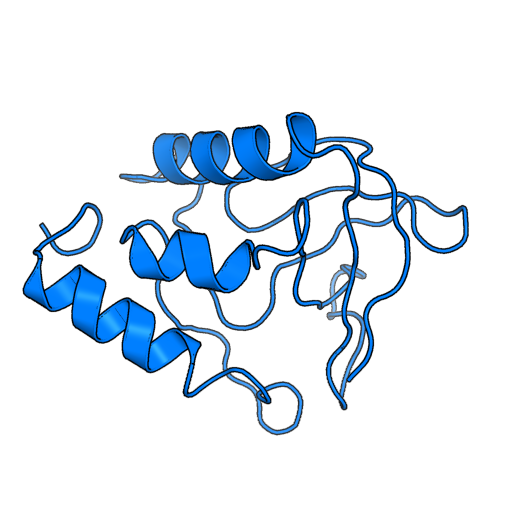0.664 -22.808 18.144 1.00 22.35 136 LYS A C 1
ATOM 1057 O O . LYS A 1 130 ? -0.160 -22.737 19.282 1.00 26.89 136 LYS A O 1
ATOM 1063 N N . LEU A 1 131 ? -0.434 -23.839 17.327 1.00 19.32 137 LEU A N 1
ATOM 1064 C CA . LEU A 1 131 ? 0.361 -25.013 17.768 1.00 20.02 137 LEU A CA 1
ATOM 1065 C C . LEU A 1 131 ? 1.818 -24.745 17.608 1.00 19.62 137 LEU A C 1
ATOM 1066 O O . LEU A 1 131 ? 2.248 -24.441 16.483 1.00 18.21 137 LEU A O 1
ATOM 1071 N N . ASN A 1 132 ? 2.596 -25.048 18.658 1.00 20.87 138 ASN A N 1
ATOM 1072 C CA . ASN A 1 132 ? 4.055 -25.196 18.562 1.00 20.69 138 ASN A CA 1
ATOM 1073 C C . ASN A 1 132 ? 4.749 -23.972 17.961 1.00 19.66 138 ASN A C 1
ATOM 1074 O O . ASN A 1 132 ? 4.803 -22.925 18.582 1.00 21.77 138 ASN A O 1
ATOM 1079 N N . ILE A 1 133 ? 5.271 -24.073 16.753 1.00 18.21 139 ILE A N 1
ATOM 1080 C CA . ILE A 1 133 ? 5.919 -22.910 16.112 1.00 18.18 139 ILE A CA 1
ATOM 1081 C C . ILE A 1 133 ? 4.998 -21.653 16.039 1.00 18.98 139 ILE A C 1
ATOM 1082 O O . ILE A 1 133 ? 5.487 -20.501 16.067 1.00 23.56 139 ILE A O 1
ATOM 1087 N N . TRP A 1 134 ? 3.679 -21.885 15.955 1.00 17.78 140 TRP A N 1
ATOM 1088 C CA . TRP A 1 134 ? 2.699 -20.811 15.820 1.00 19.37 140 TRP A CA 1
ATOM 1089 C C . TRP A 1 134 ? 2.166 -20.339 17.171 1.00 22.58 140 TRP A C 1
ATOM 1090 O O . TRP A 1 134 ? 1.260 -19.505 17.218 1.00 25.96 140 TRP A O 1
ATOM 1101 N N . SER A 1 135 ? 2.679 -20.885 18.273 1.00 24.02 141 SER A N 1
ATOM 1102 C CA . SER A 1 135 ? 2.250 -20.448 19.623 1.00 27.72 141 SER A CA 1
ATOM 1103 C C . SER A 1 135 ? 2.961 -19.188 20.062 1.00 37.68 141 SER A C 1
ATOM 1104 O O . SER A 1 135 ? 3.926 -18.760 19.442 1.00 39.92 141 SER A O 1
#

B-factor: mean 17.49, std 7.87, range [7.14, 56.79]

Secondary structure (DSSP, 8-state):
--EEEEEEEEE-SSSEEEEEETTEEEEEEETTEEPPPTTSTTHHHHHHHHHHHHHH-S-EEEE--SS-SB-TTS-EEEEEEETTEEHHHHHHHTTSSEE----TTS-TTHHHHHHHHHHHHHTT-GGG-

Radius of gyration: 13.51 Å; Cα contacts (8 Å, |Δi|>4): 328; chains: 1; bounding box: 29×31×31 Å

Nearest PDB structures (foldseek):
  5i9p-assembly1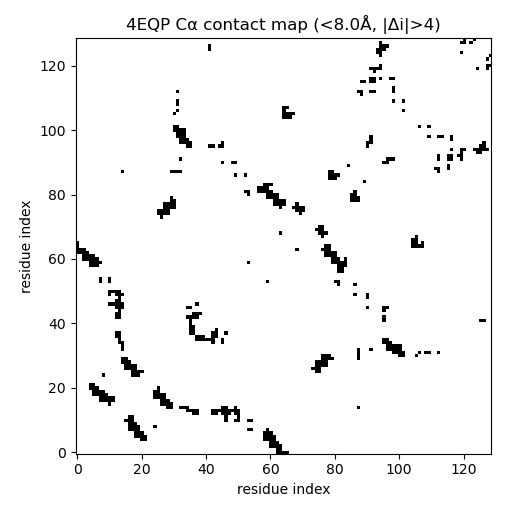_A  TM=1.007E+00  e=2.186E-29  Staphylococcus aureus
  3tp8-assembly1_A  TM=1.007E+00  e=2.334E-29  Staphylococcus aureus
  4hmj-assembly1_A  TM=1.007E+00  e=3.033E-29  Staphylococcus aureus
  4f8m-assembly1_A  TM=1.007E+00  e=3.458E-29  Staphylococcus aureus
  4ky5-assembly1_A  TM=1.007E+00  e=3.942E-29  Staphylococcus aureus

GO terms:
  GO:0005576 extracellular region (C, EXP)

Foldseek 3Di:
DDKAFWAFDAQDWLFWGWIQGPNRTAIAGEPQKDFDDCVDFLGVVSSVLLRCQRVVAPTKIWAFFQDDQADPVRHGYTFMDGNRHTSRQVCLLQLRIDGDPQDPRRHPCVVVNVVSNVNNLVVCHRPND

InterPro domains:
  IPR002071 Thermonuclease active site [PS01123] (101-125)
  IPR002071 Thermonuclease active site [PS01284] (165-175)
  IPR016071 Staphylococcal nuclease (SNase-like), OB-fold [PF00565] (115-224)
  IPR016071 Staphylococcal nuclease (SNase-like), OB-fold [PS50830] (90-224)
  IPR016071 Staphylococcal nuclease (SNase-like), OB-fold [SM00318] (90-224)
  IPR035437 SNase-like, OB-fold superfamily [G3DSA:2.40.50.90] (83-231)
  IPR035437 SNase-like, OB-fold superfamily [SSF50199] (90-227)